Protein AF-A0A967VGK7-F1 (afdb_monomer)

pLDDT: mean 92.02, std 7.64, range [58.88, 98.06]

Foldseek 3Di:
DDDDDQQFFFFFDDDDDVVDDPVRRVVRRVVRRCVGGDDHDDPVPDDDD

Mean predicted aligned error: 3.92 Å

Structure (mmCIF, N/CA/C/O backbone):
data_AF-A0A967VGK7-F1
#
_entry.id   AF-A0A967VGK7-F1
#
loop_
_atom_site.group_PDB
_atom_site.id
_atom_site.type_symbol
_atom_site.label_atom_id
_atom_site.label_alt_id
_atom_site.label_comp_id
_atom_site.label_asym_id
_atom_site.label_entity_id
_atom_site.label_seq_id
_atom_site.pdbx_PDB_ins_code
_atom_site.Cartn_x
_atom_site.Cartn_y
_atom_site.Cartn_z
_atom_site.occupancy
_atom_site.B_iso_or_equiv
_atom_site.auth_seq_id
_atom_site.auth_comp_id
_atom_site.auth_asym_id
_atom_site.auth_atom_id
_atom_site.pdbx_PDB_model_num
ATOM 1 N N . MET A 1 1 ? 2.408 0.389 25.458 1.00 74.06 1 MET A N 1
ATOM 2 C CA . MET A 1 1 ? 2.607 0.287 23.999 1.00 74.06 1 MET A CA 1
ATOM 3 C C . MET A 1 1 ? 1.413 -0.467 23.459 1.00 74.06 1 MET A C 1
ATOM 5 O O . MET A 1 1 ? 1.143 -1.527 24.011 1.00 74.06 1 MET A O 1
ATOM 9 N N . PRO A 1 2 ? 0.649 0.091 22.511 1.00 85.69 2 PRO A N 1
ATOM 10 C CA . PRO A 1 2 ? -0.426 -0.659 21.874 1.00 85.69 2 PRO A CA 1
ATOM 11 C C . PRO A 1 2 ? 0.151 -1.855 21.106 1.00 85.69 2 PRO A C 1
ATOM 13 O O . PRO A 1 2 ? 1.283 -1.796 20.623 1.00 85.69 2 PRO A O 1
ATOM 16 N N . GLU A 1 3 ? -0.620 -2.934 21.024 1.00 93.56 3 GLU A N 1
ATOM 17 C CA . GLU A 1 3 ? -0.315 -4.060 20.143 1.00 93.56 3 GLU A CA 1
ATOM 18 C C . GLU A 1 3 ? -0.528 -3.635 18.684 1.00 93.56 3 GLU A C 1
ATOM 20 O O . GLU A 1 3 ? -1.416 -2.833 18.386 1.00 93.56 3 GLU A O 1
ATOM 25 N N . ALA A 1 4 ? 0.300 -4.154 17.778 1.00 91.94 4 ALA A N 1
ATOM 26 C CA . ALA A 1 4 ? 0.246 -3.846 16.355 1.00 91.94 4 ALA A CA 1
ATOM 27 C C . ALA A 1 4 ? 0.232 -5.142 15.543 1.00 91.94 4 ALA A C 1
ATOM 29 O O . ALA A 1 4 ? 0.960 -6.086 15.854 1.00 91.94 4 ALA A O 1
ATOM 30 N N . TYR A 1 5 ? -0.579 -5.162 14.489 1.00 91.81 5 TYR A N 1
ATOM 31 C CA . TYR A 1 5 ? -0.786 -6.329 13.638 1.00 91.81 5 TYR A CA 1
ATOM 32 C C . TYR A 1 5 ? -0.579 -5.953 12.173 1.00 91.81 5 TYR A C 1
ATOM 34 O O . TYR A 1 5 ? -0.934 -4.853 11.749 1.00 91.81 5 TYR A O 1
ATOM 42 N N . VAL A 1 6 ? -0.023 -6.882 11.396 1.00 92.94 6 VAL A N 1
ATOM 43 C CA . VAL A 1 6 ? 0.110 -6.749 9.942 1.00 92.94 6 VAL A CA 1
ATOM 44 C C . VAL A 1 6 ? -1.110 -7.395 9.297 1.00 92.94 6 VAL A C 1
ATOM 46 O O . VAL A 1 6 ? -1.337 -8.587 9.479 1.00 92.94 6 VAL A O 1
ATOM 49 N N . ILE A 1 7 ? -1.886 -6.605 8.557 1.00 93.31 7 ILE A N 1
ATOM 50 C CA . ILE A 1 7 ? -3.119 -7.056 7.885 1.00 93.31 7 ILE A CA 1
ATOM 51 C C . ILE A 1 7 ? -2.969 -7.189 6.364 1.00 93.31 7 ILE A C 1
ATOM 53 O O . ILE A 1 7 ? -3.864 -7.700 5.704 1.00 93.31 7 ILE A O 1
ATOM 57 N N . GLY A 1 8 ? -1.852 -6.718 5.808 1.00 94.31 8 GLY A N 1
ATOM 58 C CA . GLY A 1 8 ? -1.566 -6.742 4.379 1.00 94.31 8 GLY A CA 1
ATOM 59 C C . GLY A 1 8 ? -0.116 -6.357 4.100 1.00 94.31 8 GLY A C 1
ATOM 60 O O . GLY A 1 8 ? 0.523 -5.673 4.904 1.00 94.31 8 GLY A O 1
ATOM 61 N N . ALA A 1 9 ? 0.409 -6.823 2.971 1.00 95.81 9 ALA A N 1
ATOM 62 C CA . ALA A 1 9 ? 1.746 -6.516 2.489 1.00 95.81 9 ALA A CA 1
ATOM 63 C C . ALA A 1 9 ? 1.798 -6.591 0.958 1.00 95.81 9 ALA A C 1
ATOM 65 O O . ALA A 1 9 ? 1.287 -7.521 0.337 1.00 95.81 9 ALA A O 1
ATOM 66 N N . GLY A 1 10 ? 2.474 -5.623 0.349 1.00 96.19 10 GLY A N 1
ATOM 67 C CA . GLY A 1 10 ? 2.690 -5.559 -1.089 1.00 96.19 10 GLY A CA 1
ATOM 68 C C . GLY A 1 10 ? 4.044 -4.947 -1.391 1.00 96.19 10 GLY A C 1
ATOM 69 O O . GLY A 1 10 ? 4.597 -4.191 -0.595 1.00 96.19 10 GLY A O 1
ATOM 70 N N . GLN A 1 11 ? 4.595 -5.309 -2.542 1.00 97.62 11 GLN A N 1
ATOM 71 C CA . GLN A 1 11 ? 5.860 -4.769 -3.024 1.00 97.62 11 GLN A CA 1
ATOM 72 C C . GLN A 1 11 ? 5.784 -4.524 -4.525 1.00 97.62 11 GLN A C 1
ATOM 74 O O . GLN A 1 11 ? 5.095 -5.250 -5.254 1.00 97.62 11 GLN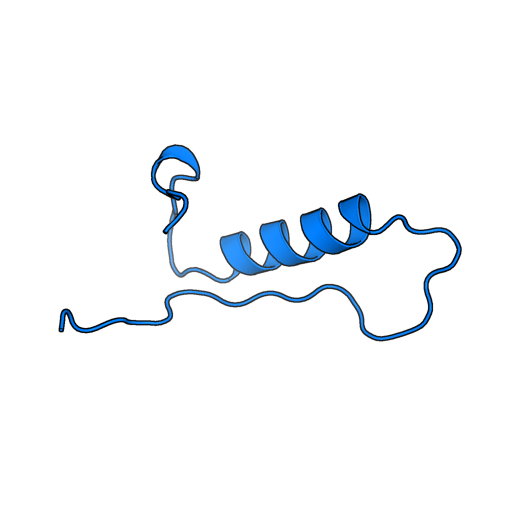 A O 1
ATOM 79 N N . SER A 1 12 ? 6.531 -3.535 -4.996 1.00 97.75 12 SER A N 1
ATO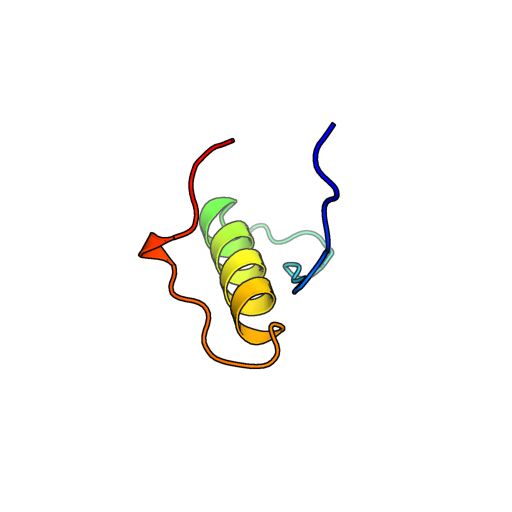M 80 C CA . SER A 1 12 ? 6.848 -3.410 -6.411 1.00 97.75 12 SER A CA 1
ATOM 81 C C . SER A 1 12 ? 7.810 -4.524 -6.846 1.00 97.75 12 SER A C 1
ATOM 83 O O . SER A 1 12 ? 8.402 -5.207 -6.005 1.00 97.75 12 SER A O 1
ATOM 85 N N . PRO A 1 13 ? 7.936 -4.785 -8.156 1.00 95.94 13 PRO A N 1
ATOM 86 C CA . PRO A 1 13 ? 8.917 -5.734 -8.664 1.00 95.94 13 PRO A CA 1
ATOM 87 C C . PRO A 1 13 ? 10.350 -5.386 -8.229 1.00 95.94 13 PRO A C 1
ATOM 89 O O . PRO A 1 13 ? 10.734 -4.219 -8.173 1.00 95.94 13 PRO A O 1
ATOM 92 N N . PHE A 1 14 ? 11.153 -6.409 -7.947 1.00 94.00 14 PHE A N 1
ATOM 93 C CA . PHE A 1 14 ? 12.561 -6.240 -7.596 1.00 94.00 14 PHE A CA 1
ATOM 94 C C . PHE A 1 14 ? 13.434 -6.153 -8.854 1.00 94.00 14 PHE A C 1
ATOM 96 O O . PHE A 1 14 ? 13.358 -7.027 -9.717 1.00 94.00 14 PHE A O 1
ATOM 103 N N . GLY A 1 15 ? 14.302 -5.140 -8.939 1.00 94.69 15 GLY A N 1
ATOM 104 C CA . GLY A 1 15 ? 15.219 -4.970 -10.068 1.00 94.69 15 GLY A CA 1
ATOM 105 C C . GLY A 1 15 ? 15.522 -3.511 -10.410 1.00 94.69 15 GLY A C 1
ATOM 106 O O . GLY A 1 15 ? 15.252 -2.603 -9.625 1.00 94.69 15 GLY A O 1
ATOM 107 N N . SER A 1 16 ? 16.108 -3.300 -11.592 1.00 94.81 16 SER A N 1
ATOM 108 C CA . SER A 1 16 ? 16.355 -1.970 -12.156 1.00 94.81 16 SER A CA 1
ATOM 109 C C . SER A 1 16 ? 15.275 -1.640 -13.183 1.00 94.81 16 SER A C 1
ATOM 111 O O . SER A 1 16 ? 15.124 -2.358 -14.170 1.00 94.81 16 SER A O 1
ATOM 113 N N . TYR A 1 17 ? 14.550 -0.550 -12.939 1.00 96.31 17 TYR A N 1
ATOM 114 C CA . TYR A 1 17 ? 13.448 -0.074 -13.774 1.00 96.31 17 TYR A CA 1
ATOM 115 C C . TYR A 1 17 ? 13.724 1.373 -14.201 1.00 96.31 17 TYR A C 1
ATOM 11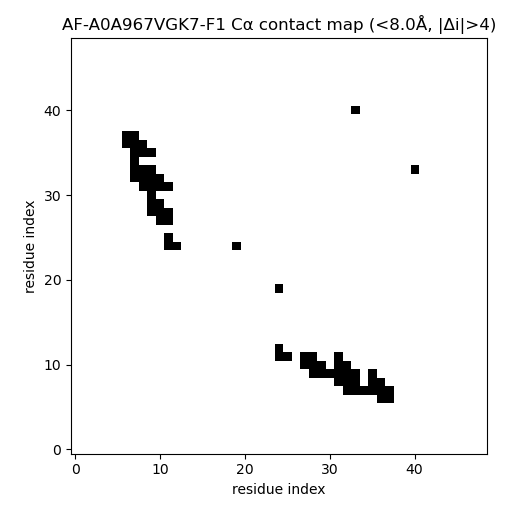7 O O . TYR A 1 17 ? 13.168 2.298 -13.617 1.00 96.31 17 TYR A O 1
ATOM 125 N N . PRO A 1 18 ? 14.631 1.601 -15.168 1.00 95.88 18 PRO A N 1
ATOM 126 C CA . PRO A 1 18 ? 15.024 2.950 -15.587 1.00 95.88 18 PRO A CA 1
ATOM 127 C C . PRO A 1 18 ? 13.892 3.736 -16.264 1.00 95.88 18 PRO A C 1
ATOM 129 O O . PRO A 1 18 ? 13.972 4.957 -16.361 1.00 95.88 18 PRO A O 1
ATOM 132 N N . GLU A 1 19 ? 12.859 3.039 -16.736 1.00 97.56 19 GLU A N 1
ATOM 133 C CA . GLU A 1 19 ? 11.662 3.628 -17.345 1.00 97.56 19 GLU A CA 1
ATOM 134 C C . GLU A 1 19 ? 10.592 3.987 -16.305 1.00 97.56 19 GLU A C 1
ATOM 136 O O . GLU A 1 19 ? 9.662 4.729 -16.609 1.00 97.56 19 GLU A O 1
ATOM 141 N N . GLU A 1 20 ? 10.735 3.495 -15.072 1.00 97.50 20 GLU A N 1
ATOM 142 C CA . GLU A 1 20 ? 9.792 3.742 -13.990 1.00 97.50 20 GLU A CA 1
ATOM 143 C C . GLU A 1 20 ? 10.270 4.872 -13.089 1.00 97.50 20 GLU A C 1
ATOM 145 O O . GLU A 1 20 ? 11.461 5.095 -12.856 1.00 97.50 20 GLU A O 1
ATOM 150 N N . THR A 1 21 ? 9.301 5.568 -12.514 1.00 97.38 21 THR A N 1
ATOM 151 C CA . THR A 1 21 ? 9.573 6.558 -11.483 1.00 97.38 21 THR A CA 1
ATOM 152 C C . THR A 1 21 ? 9.467 5.910 -10.110 1.00 97.38 21 THR A C 1
ATOM 154 O O . THR A 1 21 ? 8.789 4.903 -9.915 1.00 97.38 21 THR A O 1
ATOM 157 N N . TYR A 1 22 ? 10.086 6.529 -9.107 1.00 94.19 22 TYR A N 1
ATOM 158 C CA . TYR A 1 22 ? 9.855 6.120 -7.722 1.00 94.19 22 TYR A CA 1
ATOM 159 C C . TYR A 1 22 ? 8.359 6.119 -7.374 1.00 94.19 22 TYR A C 1
ATOM 161 O O . TYR A 1 22 ? 7.891 5.213 -6.693 1.00 94.19 22 TYR A O 1
ATOM 169 N N . LEU A 1 23 ? 7.612 7.116 -7.865 1.00 96.69 23 LEU A N 1
ATOM 170 C CA . LEU A 1 23 ? 6.185 7.242 -7.590 1.00 96.69 23 LEU A CA 1
ATOM 171 C C . LEU A 1 23 ? 5.383 6.087 -8.198 1.00 96.69 23 LEU A C 1
ATOM 173 O O . LEU A 1 23 ? 4.567 5.513 -7.491 1.00 96.69 23 LEU A O 1
ATOM 177 N N . SER A 1 24 ? 5.649 5.701 -9.448 1.00 97.69 24 SER A N 1
ATOM 178 C CA . SER A 1 24 ? 4.948 4.577 -10.091 1.00 97.69 24 SER A CA 1
ATOM 179 C C . SER A 1 24 ? 5.288 3.230 -9.442 1.00 97.69 24 SER A C 1
ATOM 181 O O . SER A 1 24 ? 4.418 2.375 -9.257 1.00 97.69 24 SER A O 1
ATOM 183 N N . LEU A 1 25 ? 6.537 3.050 -8.996 1.00 97.81 25 LEU A N 1
ATOM 184 C CA . LEU A 1 25 ? 6.921 1.886 -8.194 1.00 97.81 25 LEU A CA 1
ATOM 185 C C . LEU A 1 25 ? 6.232 1.888 -6.822 1.00 97.81 25 LEU A C 1
ATOM 187 O O . LEU A 1 25 ? 5.778 0.839 -6.366 1.00 97.81 25 LEU A O 1
ATOM 191 N N . PHE A 1 26 ? 6.129 3.043 -6.163 1.00 96.50 26 PHE A N 1
ATOM 192 C CA . PHE A 1 26 ? 5.424 3.169 -4.890 1.00 96.50 26 PHE A CA 1
ATOM 193 C C . PHE A 1 26 ? 3.929 2.879 -5.043 1.00 96.50 26 PHE A C 1
ATOM 195 O O . PHE A 1 26 ? 3.391 2.088 -4.276 1.00 96.50 26 PHE A O 1
ATOM 202 N N . GLU A 1 27 ? 3.282 3.457 -6.054 1.00 97.62 27 GLU A N 1
ATOM 203 C CA . GLU A 1 27 ? 1.875 3.222 -6.392 1.00 97.62 27 GLU A CA 1
ATOM 204 C C . GLU A 1 27 ? 1.610 1.727 -6.603 1.00 97.62 27 GLU A C 1
ATOM 206 O O . GLU A 1 27 ? 0.743 1.149 -5.954 1.00 97.62 27 GLU A O 1
ATOM 211 N N . THR A 1 28 ? 2.471 1.049 -7.370 1.00 98.06 28 THR A N 1
ATOM 212 C CA . THR A 1 28 ? 2.389 -0.407 -7.559 1.00 98.06 28 THR A CA 1
ATOM 213 C C . THR A 1 28 ? 2.481 -1.178 -6.237 1.00 98.06 28 THR A C 1
ATOM 215 O O . THR A 1 28 ? 1.755 -2.152 -6.025 1.00 98.06 28 THR A O 1
ATOM 218 N N . ALA A 1 29 ? 3.405 -0.797 -5.351 1.00 97.56 29 ALA A N 1
ATOM 219 C CA . ALA A 1 29 ? 3.557 -1.450 -4.053 1.00 97.56 29 ALA A CA 1
ATOM 220 C C . ALA A 1 29 ? 2.337 -1.208 -3.150 1.00 97.56 29 ALA A C 1
ATOM 222 O O . ALA A 1 29 ? 1.872 -2.141 -2.492 1.00 97.56 29 ALA A O 1
ATOM 223 N N . TYR A 1 30 ? 1.816 0.020 -3.156 1.00 95.25 30 TYR A N 1
ATOM 224 C CA . TYR A 1 30 ? 0.650 0.450 -2.393 1.00 95.25 30 TYR A CA 1
ATOM 225 C C . TYR A 1 30 ? -0.617 -0.296 -2.821 1.00 95.25 30 TYR A C 1
ATOM 227 O O . TYR A 1 30 ? -1.275 -0.910 -1.981 1.00 95.25 30 TYR A O 1
ATOM 235 N N . ASP A 1 31 ? -0.900 -0.348 -4.122 1.00 95.62 31 ASP A N 1
ATOM 236 C CA . ASP A 1 31 ? -2.064 -1.054 -4.663 1.00 95.62 31 ASP A CA 1
ATOM 237 C C . ASP A 1 31 ? -2.012 -2.548 -4.341 1.00 95.62 31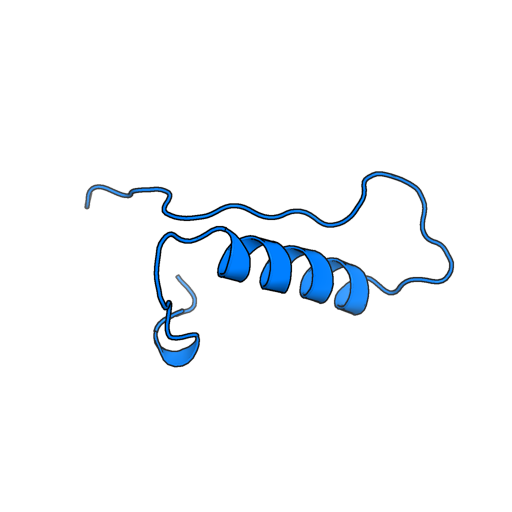 ASP A C 1
ATOM 239 O O . ASP A 1 31 ? -3.001 -3.149 -3.915 1.00 95.62 31 ASP A O 1
ATOM 243 N N . ARG A 1 32 ? -0.825 -3.156 -4.469 1.00 97.00 32 ARG A N 1
ATOM 244 C CA . ARG A 1 32 ? -0.624 -4.559 -4.089 1.00 97.00 32 ARG A CA 1
ATOM 245 C C . ARG A 1 32 ? -0.852 -4.776 -2.598 1.00 97.00 32 ARG A C 1
ATOM 247 O O . ARG A 1 32 ? -1.484 -5.765 -2.236 1.00 97.00 32 ARG A O 1
ATOM 254 N N . ALA A 1 33 ? -0.387 -3.866 -1.744 1.00 95.75 33 ALA A N 1
ATOM 255 C CA . ALA A 1 33 ? -0.588 -3.965 -0.303 1.00 95.75 33 ALA A CA 1
ATOM 256 C C . ALA A 1 33 ? -2.074 -3.873 0.063 1.00 95.75 33 ALA A C 1
ATOM 258 O O . ALA A 1 33 ? -2.555 -4.721 0.812 1.00 95.75 33 ALA A O 1
ATOM 259 N N . LEU A 1 34 ? -2.814 -2.925 -0.522 1.00 94.38 34 LEU A N 1
ATOM 260 C CA . LEU A 1 34 ? -4.264 -2.824 -0.345 1.00 94.38 34 LEU A CA 1
ATOM 261 C C . LEU A 1 34 ? -4.983 -4.095 -0.804 1.00 94.38 34 LEU A C 1
ATOM 263 O O . LEU A 1 34 ? -5.791 -4.642 -0.060 1.00 94.38 34 LEU A O 1
ATOM 267 N N . SER A 1 35 ? -4.643 -4.606 -1.991 1.00 94.25 35 SER A N 1
ATOM 268 C CA . SER A 1 35 ? -5.272 -5.811 -2.552 1.00 94.25 35 SER A CA 1
ATOM 269 C C . SER A 1 35 ? -4.987 -7.096 -1.764 1.00 94.25 35 SER A C 1
ATOM 271 O O . SER A 1 35 ? -5.689 -8.088 -1.936 1.00 94.25 35 SER A O 1
ATOM 273 N N . SER A 1 36 ? -3.950 -7.094 -0.920 1.00 95.25 36 SER A N 1
ATOM 274 C CA . SER A 1 36 ? -3.564 -8.250 -0.105 1.00 95.25 36 SER A CA 1
ATOM 275 C C . SER A 1 36 ? -4.359 -8.385 1.197 1.00 95.25 36 SER A C 1
ATOM 277 O O . SER A 1 36 ? -4.270 -9.424 1.848 1.00 95.25 36 SER A O 1
ATOM 279 N N . VAL A 1 37 ? -5.105 -7.348 1.593 1.00 95.06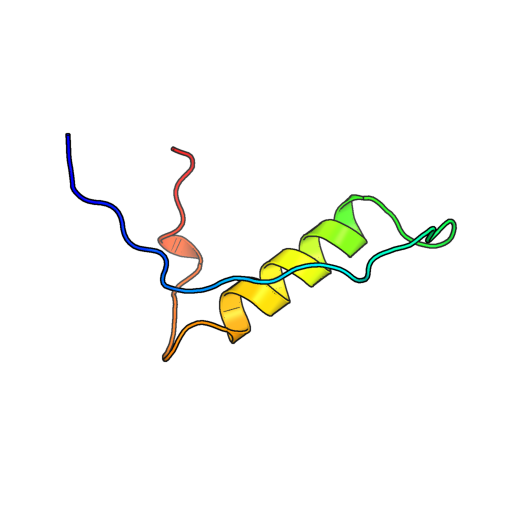 37 VAL A N 1
ATOM 280 C CA . VAL A 1 37 ? -5.924 -7.368 2.808 1.00 95.06 37 VAL A CA 1
ATOM 281 C C . VAL A 1 37 ? -7.156 -8.241 2.573 1.00 95.06 37 VAL A C 1
ATOM 283 O O . VAL A 1 37 ? -7.853 -8.097 1.570 1.00 95.06 37 VAL A O 1
ATOM 286 N N . GLU A 1 38 ? -7.461 -9.136 3.512 1.00 89.31 38 GLU A N 1
ATOM 287 C CA . GLU A 1 38 ? -8.719 -9.886 3.488 1.00 89.31 38 GLU A CA 1
ATOM 288 C C . GLU A 1 38 ? -9.895 -8.949 3.818 1.00 89.31 38 GLU A C 1
ATOM 290 O O . GLU A 1 38 ? -10.176 -8.654 4.979 1.00 89.31 38 GLU A O 1
ATOM 295 N N . GLY A 1 39 ? -10.582 -8.473 2.776 1.00 86.81 39 GLY A N 1
ATOM 296 C CA . GLY A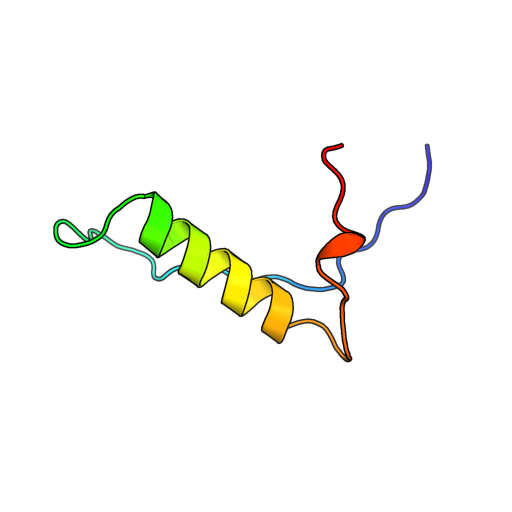 1 39 ? -11.751 -7.594 2.873 1.00 86.81 39 GLY A CA 1
ATOM 297 C C . GLY A 1 39 ? -11.512 -6.199 2.292 1.00 86.81 39 GLY A C 1
ATOM 298 O O . GLY A 1 39 ? -10.511 -5.942 1.632 1.00 86.81 39 GLY A O 1
ATOM 299 N N . GLU A 1 40 ? -12.457 -5.284 2.515 1.00 85.81 40 GLU A N 1
ATOM 300 C CA . GLU A 1 40 ? -12.315 -3.890 2.086 1.00 85.81 40 GLU A CA 1
ATOM 301 C C . GLU A 1 40 ? -11.580 -3.066 3.150 1.00 85.81 40 GLU A C 1
ATOM 303 O O . GLU A 1 40 ? -12.026 -2.962 4.297 1.00 85.81 40 GLU A O 1
ATOM 308 N N . LEU A 1 41 ? -10.471 -2.436 2.754 1.00 88.00 41 LEU A N 1
ATOM 309 C CA . LEU A 1 41 ? -9.809 -1.398 3.539 1.00 88.00 41 LEU A CA 1
ATOM 310 C C . LEU A 1 41 ? -10.095 -0.033 2.910 1.00 88.00 41 LEU A C 1
ATOM 312 O O . LEU A 1 41 ? -9.741 0.208 1.761 1.00 88.00 41 LEU A O 1
ATOM 316 N N . ASP A 1 42 ? -10.707 0.864 3.681 1.00 88.62 42 ASP A N 1
ATOM 317 C CA . ASP A 1 42 ? -10.925 2.257 3.285 1.00 88.62 42 ASP A CA 1
ATOM 318 C C . ASP A 1 42 ? -9.610 3.059 3.399 1.00 88.62 42 ASP A C 1
ATOM 320 O O . ASP A 1 42 ? -9.133 3.273 4.523 1.00 88.62 42 ASP A O 1
ATOM 324 N N . PRO A 1 43 ? -9.037 3.546 2.278 1.00 87.69 43 PRO A N 1
ATOM 325 C CA . PRO A 1 43 ? -7.803 4.331 2.285 1.00 87.69 43 PRO A CA 1
ATOM 326 C C . PRO A 1 43 ? -7.888 5.602 3.134 1.00 87.69 43 PRO A C 1
ATOM 328 O O . PRO A 1 43 ? -6.876 6.044 3.672 1.00 87.69 43 PRO A O 1
ATOM 331 N N . GLY A 1 44 ? -9.086 6.173 3.309 1.00 90.38 44 GLY A N 1
ATOM 332 C CA . GLY A 1 44 ? -9.302 7.366 4.128 1.00 90.38 44 GLY A CA 1
ATOM 333 C C . GLY A 1 44 ? -8.987 7.165 5.614 1.00 90.38 44 GLY A C 1
ATOM 334 O O . GLY A 1 44 ? -8.847 8.143 6.347 1.00 90.38 44 GLY A O 1
ATOM 335 N N . ARG A 1 45 ? -8.843 5.912 6.070 1.00 88.50 45 ARG A N 1
ATOM 336 C CA . ARG A 1 45 ? -8.447 5.580 7.448 1.00 88.50 45 ARG A CA 1
ATOM 337 C C . ARG A 1 45 ? -6.938 5.450 7.644 1.00 88.50 45 ARG A C 1
ATOM 339 O O . ARG A 1 45 ? -6.497 5.297 8.783 1.00 88.50 45 ARG A O 1
ATOM 346 N N . ILE A 1 46 ? -6.149 5.486 6.571 1.00 87.38 46 ILE A N 1
ATOM 347 C CA . ILE A 1 46 ? -4.689 5.418 6.645 1.00 87.38 46 ILE A CA 1
ATOM 348 C C . ILE A 1 46 ? -4.170 6.806 7.039 1.00 87.38 46 ILE A C 1
ATOM 350 O O . ILE A 1 46 ? -4.138 7.732 6.232 1.00 87.38 46 ILE A O 1
ATOM 354 N N . GLY A 1 47 ? -3.793 6.960 8.308 1.00 81.75 47 GLY A N 1
ATOM 355 C CA . GLY A 1 47 ? -3.141 8.166 8.822 1.00 81.75 47 GLY A CA 1
ATOM 356 C C . GLY A 1 47 ? -1.617 8.102 8.695 1.00 81.75 47 GLY A C 1
ATOM 357 O O . GLY A 1 47 ? -1.035 7.018 8.657 1.00 81.75 47 GLY A O 1
ATOM 358 N N . ALA A 1 48 ? -0.959 9.263 8.675 1.00 68.06 48 ALA A N 1
ATOM 359 C CA . ALA A 1 48 ? 0.475 9.331 8.950 1.00 68.06 48 ALA A CA 1
ATOM 360 C C . ALA A 1 48 ? 0.691 9.106 10.456 1.00 68.06 48 AL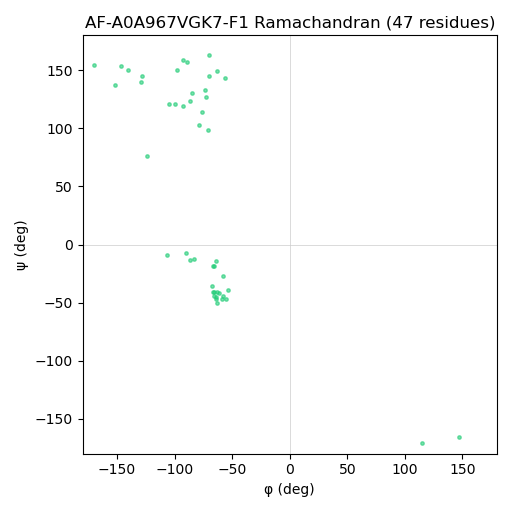A A C 1
ATOM 362 O O . ALA A 1 48 ? 0.023 9.752 11.268 1.00 68.06 48 ALA A O 1
ATOM 363 N N . ALA A 1 49 ? 1.560 8.153 10.799 1.00 58.88 49 ALA A N 1
ATOM 364 C CA . ALA A 1 49 ? 1.939 7.854 12.179 1.00 58.88 49 ALA A CA 1
ATOM 365 C C . ALA A 1 49 ? 2.674 9.025 12.848 1.00 58.88 49 ALA A C 1
ATOM 367 O O . ALA A 1 49 ? 3.414 9.743 12.134 1.00 58.88 49 ALA A O 1
#

Sequence (49 aa):
MPEAYVIGAGQSPFGSYPEETYLSLFETAYDRALSSVEGELDPGRIGAA

Radius of gyration: 13.23 Å; Cα contacts (8 Å, |Δi|>4): 33; chains: 1; bounding box: 29×19×41 Å

Solvent-accessible surface area (backbone atoms only — not comparable to full-atom values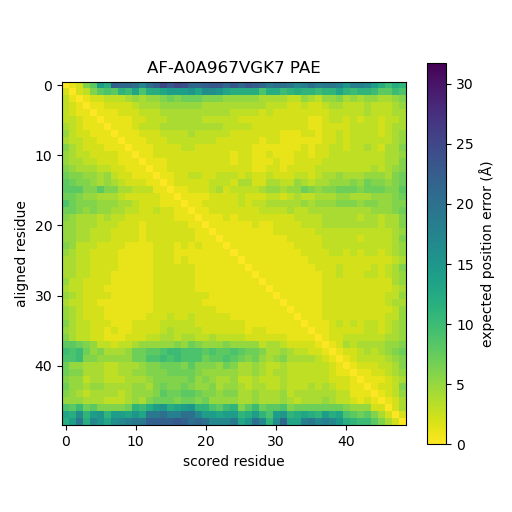): 3345 Å² total; per-residue (Å²): 133,83,89,84,82,88,68,53,66,46,65,46,87,88,81,89,57,92,91,56,48,74,64,60,42,47,50,47,13,50,53,39,18,59,72,51,28,93,67,91,78,68,70,92,72,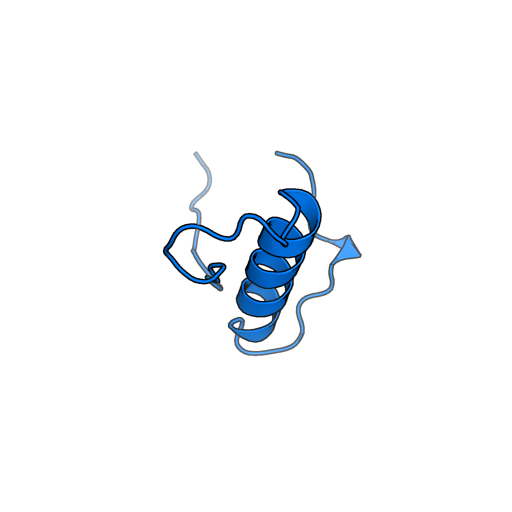68,70,88,130

Secondary structure (DSSP, 8-state):
-----------PPSS--TTS-HHHHHHHHHHHHHHTSSS---GGG----